Protein AF-A0A946FYC9-F1 (afdb_monomer)

Radius of gyration: 16.0 Å; Cα contacts (8 Å, |Δi|>4): 31; chains: 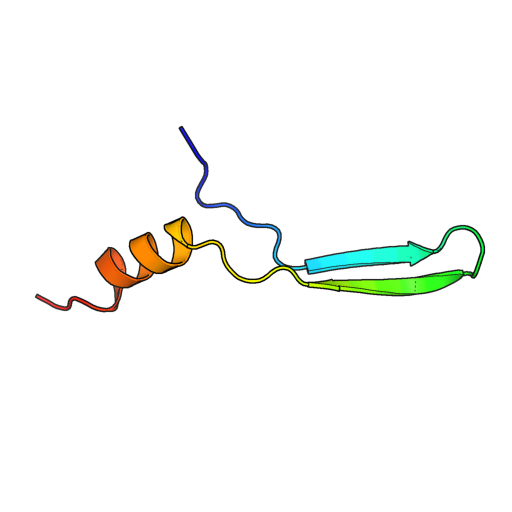1; bounding box: 36×17×42 Å

Nearest PDB structures (foldseek):
  1nnw-assembly1_A  TM=4.762E-01  e=4.038E+00  Pyrococcus furiosus

Structure (mmCIF, N/CA/C/O backbone):
data_AF-A0A946FYC9-F1
#
_entry.id   AF-A0A946FYC9-F1
#
loop_
_atom_site.group_PDB
_atom_site.id
_atom_site.type_symbol
_atom_site.label_atom_id
_atom_site.label_alt_id
_atom_site.label_comp_id
_atom_site.label_asym_id
_atom_site.label_entity_id
_atom_site.label_seq_id
_atom_site.pdbx_PDB_ins_code
_atom_site.Cartn_x
_atom_site.Cartn_y
_atom_site.Cartn_z
_atom_site.occupancy
_atom_site.B_iso_or_equiv
_atom_site.auth_seq_id
_atom_site.auth_comp_id
_atom_site.auth_asym_id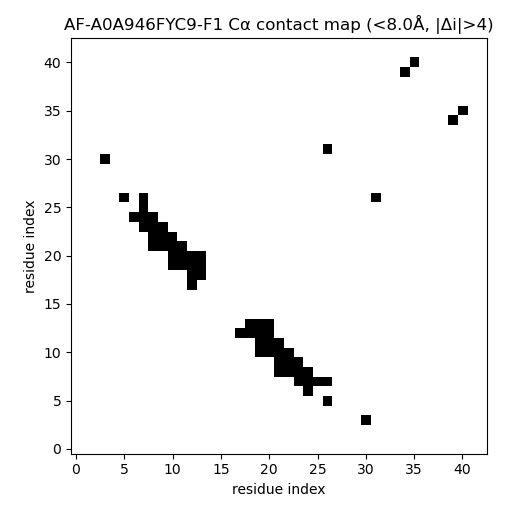
_atom_site.auth_atom_id
_atom_site.pdbx_PDB_model_num
ATOM 1 N N . ARG A 1 1 ? -2.960 11.388 -17.063 1.00 65.81 1 ARG A N 1
ATOM 2 C CA . ARG A 1 1 ? -1.505 11.235 -16.808 1.00 65.81 1 ARG A CA 1
ATOM 3 C C . ARG A 1 1 ? -1.354 10.586 -15.441 1.00 65.81 1 ARG A C 1
ATOM 5 O O . ARG A 1 1 ? -1.862 11.152 -14.483 1.00 65.81 1 ARG A O 1
ATOM 12 N N . ARG A 1 2 ? -0.774 9.387 -15.359 1.00 77.25 2 ARG A N 1
ATOM 13 C CA . ARG A 1 2 ? -0.571 8.683 -14.083 1.00 77.25 2 ARG A CA 1
ATOM 14 C C . ARG A 1 2 ? 0.691 9.225 -13.409 1.00 77.25 2 ARG A C 1
ATOM 16 O O . ARG A 1 2 ? 1.680 9.472 -14.096 1.00 77.25 2 ARG A O 1
ATOM 23 N N . GLN A 1 3 ? 0.633 9.474 -12.103 1.00 84.19 3 GLN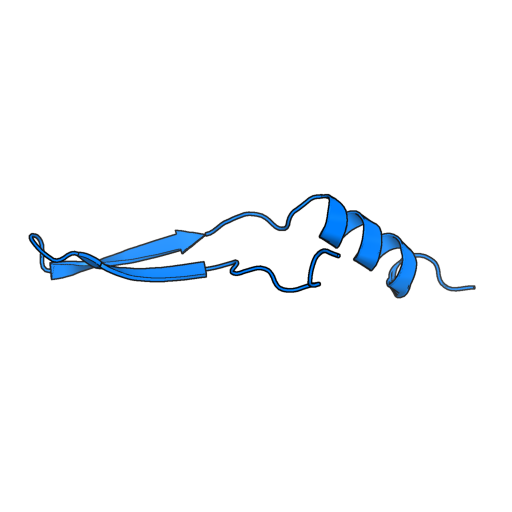 A N 1
ATOM 24 C CA . GLN A 1 3 ? 1.822 9.820 -11.323 1.00 84.19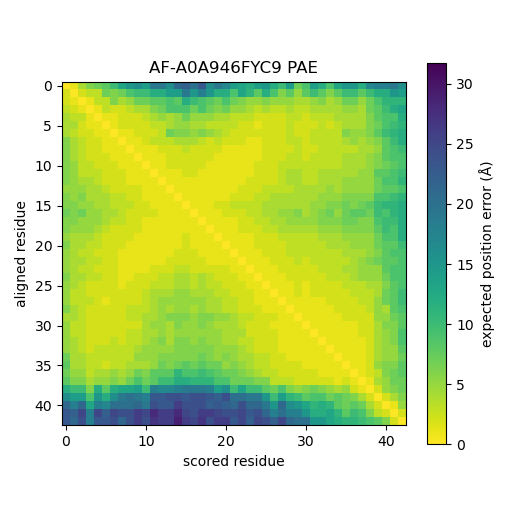 3 GLN A CA 1
ATOM 25 C C . GLN A 1 3 ? 2.647 8.553 -11.079 1.00 84.19 3 GLN A C 1
ATOM 27 O O . GLN A 1 3 ? 2.074 7.497 -10.818 1.00 84.19 3 GLN A O 1
ATOM 32 N N . ALA A 1 4 ? 3.975 8.669 -11.093 1.00 85.19 4 ALA A N 1
ATOM 33 C CA . ALA A 1 4 ? 4.877 7.627 -10.599 1.00 85.19 4 ALA A CA 1
ATOM 34 C C . ALA A 1 4 ? 4.908 7.624 -9.053 1.00 85.19 4 ALA A C 1
ATOM 36 O O . ALA A 1 4 ? 5.966 7.649 -8.434 1.00 85.19 4 ALA A O 1
ATOM 37 N N . LEU A 1 5 ? 3.722 7.626 -8.430 1.00 90.31 5 LEU A N 1
ATOM 38 C CA . LEU A 1 5 ? 3.516 7.454 -6.994 1.00 90.31 5 LEU A CA 1
ATOM 39 C C . LEU A 1 5 ? 2.707 6.172 -6.727 1.00 90.31 5 LEU A C 1
ATOM 41 O O . LEU A 1 5 ? 1.647 5.974 -7.320 1.00 90.31 5 LEU A O 1
ATOM 45 N N . HIS A 1 6 ? 3.201 5.312 -5.835 1.00 92.00 6 HIS A N 1
ATOM 46 C CA . HIS A 1 6 ? 2.525 4.086 -5.409 1.00 92.00 6 HIS A CA 1
ATOM 47 C C . HIS A 1 6 ? 2.621 3.942 -3.885 1.00 92.00 6 HIS A C 1
ATOM 49 O O . HIS A 1 6 ? 3.716 3.894 -3.325 1.00 92.00 6 HIS A O 1
ATOM 55 N N . ALA A 1 7 ? 1.470 3.880 -3.213 1.00 94.00 7 ALA A N 1
ATOM 56 C CA . ALA A 1 7 ? 1.402 3.599 -1.785 1.00 94.00 7 ALA A CA 1
ATOM 57 C C . ALA A 1 7 ? 1.553 2.088 -1.558 1.00 94.00 7 ALA A C 1
ATOM 59 O O . ALA A 1 7 ? 0.573 1.349 -1.585 1.00 94.00 7 ALA A O 1
ATOM 60 N N . ALA A 1 8 ? 2.794 1.641 -1.363 1.00 96.00 8 ALA A N 1
ATOM 61 C CA . ALA A 1 8 ? 3.119 0.224 -1.195 1.00 96.00 8 ALA A CA 1
ATOM 62 C C . ALA A 1 8 ? 2.662 -0.349 0.156 1.00 96.00 8 ALA A C 1
ATOM 64 O O . ALA A 1 8 ? 2.448 -1.551 0.279 1.00 96.00 8 ALA A O 1
ATOM 65 N N . ILE A 1 9 ? 2.535 0.500 1.180 1.00 97.44 9 ILE A N 1
ATOM 66 C CA . ILE A 1 9 ? 2.196 0.093 2.545 1.00 97.44 9 ILE A CA 1
ATOM 67 C C . ILE A 1 9 ? 1.073 0.984 3.068 1.00 97.44 9 ILE A C 1
ATOM 69 O O . ILE A 1 9 ? 1.156 2.210 2.983 1.00 97.44 9 ILE A O 1
ATOM 73 N N . LEU A 1 10 ? 0.066 0.360 3.677 1.00 97.50 10 LEU A N 1
ATOM 74 C CA . LEU A 1 10 ? -0.965 1.028 4.464 1.00 97.50 10 LEU A CA 1
ATOM 75 C C . LEU A 1 10 ? -0.941 0.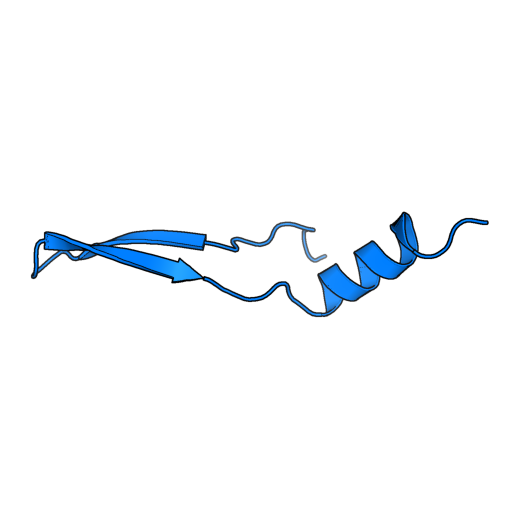478 5.891 1.00 97.50 10 LEU A C 1
ATOM 77 O O . LEU A 1 10 ? -1.097 -0.724 6.098 1.00 97.50 10 LEU A O 1
ATOM 81 N N . GLY A 1 11 ? -0.758 1.359 6.873 1.00 97.75 11 GLY A N 1
ATOM 82 C CA . GLY A 1 11 ? -0.771 1.006 8.291 1.00 97.75 11 GLY A CA 1
ATOM 83 C C . GLY A 1 11 ? -1.759 1.862 9.073 1.00 97.75 11 GLY A C 1
ATOM 84 O O . GLY A 1 11 ? -1.824 3.071 8.858 1.00 97.75 11 GLY A O 1
ATOM 85 N N . PHE A 1 12 ? -2.525 1.239 9.969 1.00 97.94 12 PHE A N 1
ATOM 86 C CA . PHE A 1 12 ? -3.444 1.927 10.881 1.00 97.94 12 PHE A CA 1
ATOM 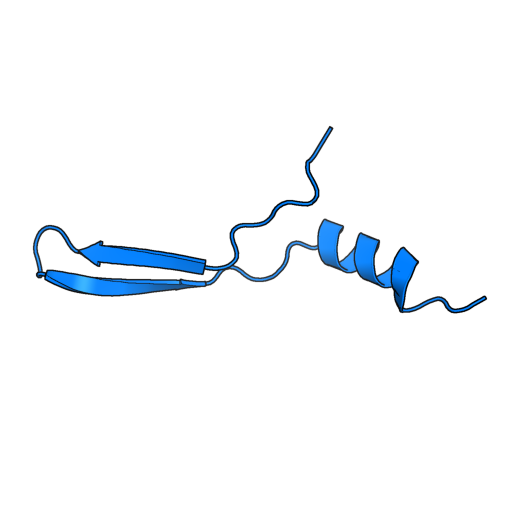87 C C . PHE A 1 12 ? -3.788 1.054 12.096 1.00 97.94 12 PHE A C 1
ATOM 89 O O . PHE A 1 12 ? -3.580 -0.158 12.088 1.00 97.94 12 PHE A O 1
ATOM 96 N N . VAL A 1 13 ? -4.336 1.669 13.145 1.00 98.50 13 VAL A N 1
ATOM 97 C CA . VAL A 1 13 ? -4.885 0.951 14.304 1.00 98.50 13 VAL A CA 1
ATOM 98 C C . VAL A 1 13 ? -6.335 0.582 14.009 1.00 98.50 13 VAL A C 1
ATOM 100 O O . VAL A 1 13 ? -7.140 1.454 13.679 1.00 98.50 13 VAL A O 1
ATOM 103 N N . HIS A 1 14 ? -6.686 -0.698 14.120 1.00 98.06 14 HIS A N 1
ATOM 104 C CA . HIS A 1 14 ? -8.055 -1.149 13.901 1.00 98.06 14 HIS A CA 1
ATOM 105 C C . HIS A 1 14 ? -8.997 -0.492 14.930 1.00 98.06 14 HIS A C 1
ATOM 107 O O . HIS A 1 14 ? -8.789 -0.657 16.133 1.00 98.06 14 HIS A O 1
ATOM 113 N N . PRO A 1 15 ? -10.073 0.193 14.506 1.00 97.50 15 PRO A N 1
ATOM 114 C CA . PRO A 1 15 ? -10.854 1.059 15.394 1.00 97.50 15 PRO A CA 1
ATOM 115 C C . PRO A 1 15 ? -11.644 0.303 16.473 1.00 97.50 15 PRO A C 1
ATOM 117 O O . PRO A 1 15 ? -11.921 0.863 17.525 1.00 97.50 15 PRO A O 1
ATOM 120 N N . ILE A 1 16 ? -12.004 -0.962 16.222 1.00 98.38 16 ILE A N 1
ATOM 121 C CA . ILE A 1 16 ? -12.728 -1.804 17.194 1.00 98.38 16 ILE A CA 1
ATOM 122 C C . ILE A 1 16 ? -11.765 -2.626 18.067 1.00 98.38 16 ILE A C 1
ATOM 124 O O . ILE A 1 16 ? -11.870 -2.603 19.286 1.00 98.38 16 ILE A O 1
ATOM 128 N N . THR A 1 17 ? -10.828 -3.366 17.462 1.00 97.94 17 THR A N 1
ATOM 129 C CA . THR A 1 17 ? -9.933 -4.283 18.189 1.00 97.94 17 THR A CA 1
ATOM 130 C C . THR A 1 17 ? -8.683 -3.622 18.775 1.00 97.94 17 THR A C 1
ATOM 132 O O . THR A 1 17 ? -8.002 -4.249 19.581 1.00 97.94 17 THR A O 1
ATOM 135 N N . GLY A 1 18 ? -8.330 -2.401 18.357 1.00 98.12 18 GLY A N 1
ATOM 136 C CA . GLY A 1 18 ? -7.102 -1.716 18.780 1.00 98.12 18 GLY A CA 1
ATOM 137 C C . GLY A 1 18 ? -5.807 -2.331 18.235 1.00 98.12 18 GLY A C 1
ATOM 138 O O . GLY A 1 18 ? -4.718 -1.909 18.615 1.00 98.12 18 GLY A O 1
ATOM 139 N N . GLN A 1 19 ? -5.892 -3.331 17.354 1.00 98.50 19 GLN A N 1
ATOM 140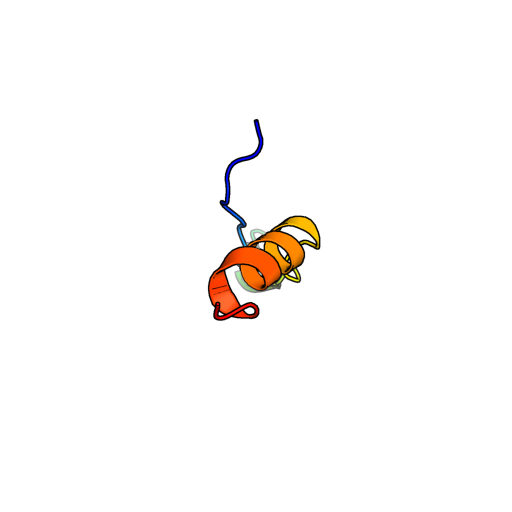 C CA . GLN A 1 19 ? -4.714 -4.001 16.809 1.00 98.50 19 GLN A CA 1
ATOM 141 C C . GLN A 1 19 ? -4.024 -3.144 15.743 1.00 98.50 19 GLN A C 1
ATOM 143 O O . GLN A 1 19 ? -4.681 -2.535 14.899 1.00 98.50 19 GLN A O 1
ATOM 148 N N . ASN A 1 20 ? -2.690 -3.151 15.737 1.00 98.50 20 ASN A N 1
ATOM 149 C CA . ASN A 1 20 ? -1.910 -2.563 14.650 1.00 98.50 20 ASN A CA 1
ATOM 150 C C . ASN A 1 20 ? -2.074 -3.410 13.384 1.00 98.50 20 ASN A C 1
ATOM 152 O O . ASN A 1 20 ? -1.675 -4.573 13.359 1.00 98.50 20 ASN A O 1
ATOM 156 N N . MET A 1 21 ? -2.645 -2.823 12.338 1.00 98.00 21 MET A N 1
ATOM 157 C CA . MET A 1 21 ? -2.830 -3.452 11.035 1.00 98.00 21 MET A CA 1
ATOM 158 C C . MET A 1 21 ? -1.811 -2.901 10.045 1.00 98.00 21 MET A C 1
ATOM 160 O O . MET A 1 21 ? -1.517 -1.703 10.035 1.00 98.00 21 MET A O 1
ATOM 164 N N . ARG A 1 22 ? -1.286 -3.780 9.191 1.00 98.06 22 ARG A N 1
ATOM 165 C CA . ARG A 1 22 ? -0.358 -3.432 8.117 1.00 98.06 22 ARG A CA 1
ATOM 166 C C . ARG A 1 22 ? -0.707 -4.235 6.875 1.00 98.06 22 ARG A C 1
ATOM 168 O O . ARG A 1 22 ? -0.773 -5.458 6.929 1.00 98.06 22 ARG A O 1
ATOM 175 N N . TYR A 1 23 ? -0.906 -3.528 5.776 1.00 97.69 23 TYR A N 1
ATOM 176 C CA . TYR A 1 23 ? -1.190 -4.086 4.463 1.00 97.69 23 TYR A CA 1
ATOM 177 C C . TYR A 1 23 ? -0.074 -3.697 3.505 1.00 97.69 23 TYR A C 1
ATOM 179 O O . TYR A 1 23 ? 0.454 -2.585 3.581 1.00 97.69 23 TYR A O 1
ATOM 187 N N . GLU A 1 24 ? 0.259 -4.613 2.605 1.00 97.88 24 GLU A N 1
ATOM 188 C CA . GLU A 1 24 ? 1.238 -4.408 1.545 1.00 97.88 24 GLU A CA 1
ATOM 189 C C . GLU A 1 24 ? 0.576 -4.646 0.191 1.00 97.88 24 GLU A C 1
ATOM 191 O O . GLU A 1 24 ? -0.242 -5.557 0.043 1.00 97.88 24 GLU A O 1
ATOM 196 N N . ALA A 1 25 ? 0.936 -3.829 -0.793 1.00 96.12 25 ALA A N 1
ATOM 197 C CA . ALA A 1 25 ? 0.562 -4.024 -2.184 1.00 96.12 25 ALA A CA 1
ATOM 198 C C . ALA A 1 25 ? 1.829 -4.265 -3.020 1.00 96.12 25 ALA A C 1
ATOM 200 O O . ALA A 1 25 ? 2.823 -3.558 -2.827 1.00 96.12 25 ALA A O 1
ATOM 201 N N . PRO A 1 26 ? 1.820 -5.244 -3.944 1.00 94.69 26 PRO A N 1
ATOM 202 C CA . PRO A 1 26 ? 2.940 -5.448 -4.849 1.00 94.69 26 PRO A CA 1
ATOM 203 C C . PRO A 1 26 ? 3.093 -4.249 -5.790 1.00 94.69 26 PRO A C 1
ATOM 205 O O . PRO A 1 26 ? 2.119 -3.561 -6.114 1.00 94.69 26 PRO A O 1
ATOM 208 N N . LEU A 1 27 ? 4.323 -4.029 -6.261 1.00 93.94 27 LEU A N 1
ATOM 209 C CA . LEU A 1 27 ? 4.614 -2.958 -7.205 1.00 93.94 27 LEU A CA 1
ATOM 210 C C . LEU A 1 27 ? 3.818 -3.175 -8.509 1.00 93.94 27 LEU A C 1
ATOM 212 O O . LEU A 1 27 ? 3.903 -4.262 -9.084 1.00 93.94 27 LEU A O 1
ATOM 216 N N . PRO A 1 28 ? 3.065 -2.173 -8.998 1.00 94.12 28 PRO A N 1
ATOM 217 C CA . PRO A 1 28 ? 2.287 -2.305 -10.223 1.00 94.12 28 PRO A CA 1
ATOM 218 C C . PRO A 1 28 ? 3.154 -2.549 -11.465 1.00 94.12 28 PRO A C 1
ATOM 220 O O . PRO A 1 28 ? 4.271 -2.037 -11.571 1.00 94.12 28 PRO A O 1
ATOM 223 N N . ASP A 1 29 ? 2.601 -3.248 -12.456 1.00 92.75 29 ASP A N 1
ATOM 224 C CA . ASP A 1 29 ? 3.321 -3.616 -13.683 1.00 92.75 29 ASP A CA 1
ATOM 225 C C . ASP A 1 29 ? 3.869 -2.416 -14.464 1.00 92.75 29 ASP A C 1
ATOM 227 O O . ASP A 1 29 ? 4.956 -2.481 -15.029 1.00 92.75 29 ASP A O 1
ATOM 231 N N . ASP A 1 30 ? 3.168 -1.281 -14.473 1.00 90.56 30 ASP A N 1
ATOM 232 C CA . ASP A 1 30 ? 3.648 -0.072 -15.148 1.00 90.56 30 ASP A CA 1
ATOM 233 C C . ASP A 1 30 ? 4.886 0.535 -14.475 1.00 90.56 30 ASP A C 1
ATOM 235 O O . ASP A 1 30 ? 5.742 1.090 -15.164 1.00 90.56 30 ASP A O 1
ATOM 239 N N . PHE A 1 31 ? 5.021 0.388 -13.155 1.00 91.81 31 PHE A N 1
ATOM 240 C CA . PHE A 1 31 ? 6.238 0.770 -12.442 1.00 91.81 31 PHE A CA 1
ATOM 241 C C . PHE A 1 31 ? 7.377 -0.192 -12.751 1.00 91.81 31 PHE A C 1
ATOM 243 O O . PHE A 1 31 ? 8.478 0.271 -13.034 1.00 91.81 31 PHE A O 1
ATOM 250 N N . ASN A 1 32 ? 7.114 -1.504 -12.754 1.00 91.38 32 ASN A N 1
ATOM 251 C CA . ASN A 1 32 ? 8.111 -2.497 -13.163 1.00 91.38 32 ASN A CA 1
ATOM 252 C C . ASN A 1 32 ? 8.634 -2.189 -14.574 1.00 91.38 32 ASN A C 1
ATOM 254 O O . ASN A 1 32 ? 9.840 -2.127 -14.795 1.00 91.38 32 ASN A O 1
ATOM 258 N N . ASN A 1 33 ? 7.734 -1.890 -15.512 1.00 89.69 33 ASN A N 1
ATOM 259 C CA . ASN A 1 33 ? 8.095 -1.532 -16.882 1.00 89.69 33 ASN A CA 1
ATOM 260 C C . ASN A 1 33 ? 8.913 -0.236 -16.957 1.00 89.69 33 ASN A C 1
ATOM 262 O O . ASN A 1 33 ? 9.906 -0.178 -17.682 1.00 89.69 33 ASN A O 1
ATOM 266 N N . LEU A 1 34 ? 8.534 0.795 -16.196 1.00 88.94 34 LEU A N 1
ATOM 267 C CA . LEU A 1 34 ? 9.282 2.050 -16.139 1.00 88.94 34 LEU A CA 1
ATOM 268 C C . LEU A 1 34 ? 10.697 1.846 -15.578 1.00 88.94 34 LEU A C 1
ATOM 270 O O . LEU A 1 34 ? 11.659 2.362 -16.142 1.00 88.94 34 LEU A O 1
ATOM 274 N N . LEU A 1 35 ? 10.839 1.080 -14.496 1.00 89.12 35 LEU A N 1
ATOM 275 C CA . LEU A 1 35 ? 12.140 0.779 -13.897 1.00 89.12 35 LEU A CA 1
ATOM 276 C C . LEU A 1 35 ? 13.015 -0.047 -14.847 1.00 89.12 35 LEU A C 1
ATOM 278 O O . LEU A 1 35 ? 14.195 0.262 -14.995 1.00 89.12 35 LEU A O 1
ATOM 282 N N . ASN A 1 36 ? 12.443 -1.028 -15.549 1.00 89.38 36 ASN A N 1
ATOM 283 C CA . ASN A 1 36 ? 13.167 -1.814 -16.551 1.00 89.38 36 ASN A CA 1
ATOM 284 C C . ASN A 1 36 ? 13.737 -0.924 -17.666 1.00 89.38 36 ASN A C 1
ATOM 286 O O . ASN A 1 36 ? 14.886 -1.100 -18.066 1.00 89.38 36 ASN A O 1
ATOM 290 N N . LEU A 1 37 ? 12.964 0.060 -18.137 1.00 87.56 37 LEU A N 1
ATOM 291 C CA . LEU A 1 37 ? 13.420 1.008 -19.157 1.00 87.56 37 LEU A CA 1
ATOM 292 C C . LEU A 1 37 ? 14.534 1.934 -18.659 1.00 87.56 37 LEU A C 1
ATOM 294 O O . LEU A 1 37 ? 15.443 2.236 -19.423 1.00 87.56 37 LEU A O 1
ATOM 298 N N . LEU A 1 38 ? 14.454 2.400 -17.412 1.00 87.12 38 LEU A N 1
ATOM 299 C CA . LEU A 1 38 ? 15.363 3.423 -16.887 1.00 87.12 38 LEU A CA 1
ATOM 300 C C . LEU A 1 38 ? 16.639 2.862 -16.252 1.00 87.12 38 LEU A C 1
ATOM 302 O O . LEU A 1 38 ? 17.644 3.563 -16.203 1.00 87.12 38 LEU A O 1
ATOM 306 N N . ILE A 1 39 ? 16.580 1.646 -15.709 1.00 83.06 39 ILE A N 1
ATOM 307 C CA . ILE A 1 39 ? 17.631 1.098 -14.841 1.00 83.06 39 ILE A CA 1
ATOM 308 C C . ILE A 1 39 ? 18.267 -0.151 -15.451 1.00 83.06 39 ILE A C 1
ATOM 310 O O . ILE A 1 39 ? 19.477 -0.326 -15.342 1.00 83.06 39 ILE A O 1
ATOM 314 N N . LE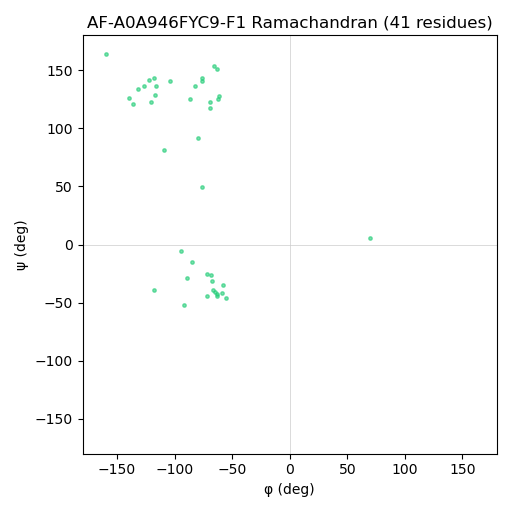U A 1 40 ? 17.477 -1.026 -16.082 1.00 65.38 40 LEU A N 1
ATOM 315 C CA . LEU A 1 40 ? 17.957 -2.345 -16.521 1.00 65.38 40 LEU A CA 1
ATOM 316 C C . LEU A 1 40 ? 18.438 -2.399 -17.976 1.00 65.38 40 LEU A C 1
ATOM 318 O O . LEU A 1 40 ? 18.988 -3.420 -18.378 1.00 65.38 40 LEU A O 1
ATOM 322 N N . ASN A 1 41 ? 18.290 -1.317 -18.743 1.00 58.94 41 ASN A N 1
ATOM 323 C CA . ASN A 1 41 ? 18.905 -1.168 -20.063 1.00 58.94 41 ASN A CA 1
ATOM 324 C C . ASN A 1 41 ? 20.036 -0.129 -19.993 1.00 58.94 41 ASN A C 1
ATOM 326 O O . ASN A 1 41 ? 19.803 1.036 -20.322 1.00 58.94 41 ASN A O 1
ATOM 330 N N . PRO A 1 42 ? 21.246 -0.499 -19.535 1.00 54.59 42 PRO A N 1
ATOM 331 C CA . PRO A 1 42 ? 22.402 0.360 -19.724 1.00 54.59 42 PRO A CA 1
ATOM 332 C C . PRO A 1 42 ? 22.737 0.376 -21.222 1.00 54.59 42 PRO A C 1
ATOM 334 O O . PRO A 1 42 ? 22.910 -0.682 -21.829 1.00 54.59 42 PRO A O 1
ATOM 337 N N . SER A 1 43 ? 22.759 1.572 -21.813 1.00 59.69 43 SER A N 1
ATOM 338 C CA . SER A 1 43 ? 23.318 1.817 -23.149 1.00 59.69 43 SER A CA 1
ATOM 339 C C . SER A 1 43 ? 24.773 1.371 -23.250 1.00 59.69 43 SER A C 1
ATOM 341 O O . SER A 1 43 ? 25.503 1.531 -22.243 1.00 59.69 43 SER A O 1
#

Solvent-accessible surface area (backbone atoms only — not comparable to full-atom values): 2949 Å² total; per-residue (Å²): 136,85,71,100,71,78,84,46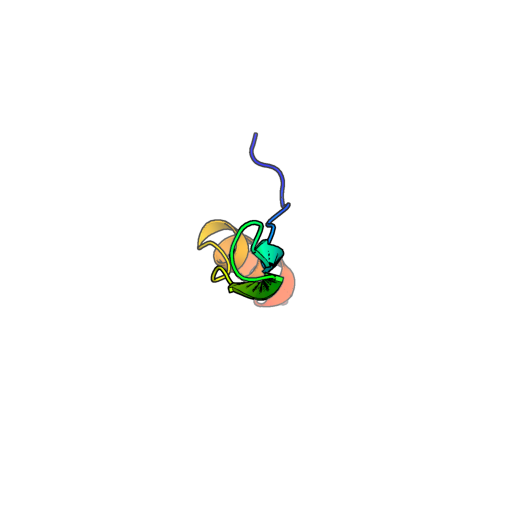,66,52,73,51,64,38,90,85,81,64,45,83,42,76,47,78,52,82,84,52,68,71,55,54,52,51,46,45,62,72,68,70,55,77,130

Mean predicted aligned error: 5.33 Å

pLDDT: mean 89.57, std 11.6, range [54.59, 98.5]

Foldseek 3Di:
DDDPDDDQKDWDQDPPPRDTDMDGDDDDPVNVVVCCVPPVDDD

Sequence (43 aa):
RRQALHAAILGFVHPITGQNMRYEAPLPDDFNNLLNLLILNPS

Secondary structure (DSSP, 8-state):
---S----EEEEE-TTT--EEEEE-PPPHHHHHHHHHHHS---